Protein AF-A0A963NY26-F1 (afdb_monomer_lite)

Radius of gyration: 11.5 Å; chains: 1; bounding box: 28×26×25 Å

pLDDT: mean 93.81, std 7.05, range [57.53, 98.19]

Foldseek 3Di:
DVVLLVQLVQQAVALDNDDSDDDVVCVVVQLVLVCVVPPPDDDDDSPRSVVNNVVVVPDPVSCVVNVD

Sequence (68 aa):
VANLAVLDRHVSGKKFFALGKLTVADIALAPIVKRCLDFPLDRPSFVGLEAWMAGIAERPAFKTATGG

Structure (mmCIF, N/CA/C/O backbone):
data_AF-A0A963NY26-F1
#
_entry.id   AF-A0A963NY26-F1
#
loop_
_atom_site.group_PDB
_atom_site.id
_atom_site.type_symbol
_atom_site.label_atom_id
_atom_site.label_alt_id
_atom_site.label_comp_id
_atom_site.label_asym_id
_atom_site.label_entity_id
_atom_site.label_seq_id
_atom_site.pdbx_PDB_ins_code
_atom_site.Cartn_x
_atom_site.Cartn_y
_atom_site.Cartn_z
_atom_site.occupancy
_atom_site.B_iso_or_equiv
_atom_site.auth_seq_id
_atom_site.auth_comp_id
_atom_site.auth_asym_id
_atom_site.auth_atom_id
_atom_site.pdbx_PDB_model_num
ATOM 1 N N . VAL A 1 1 ? 10.368 -9.721 -7.896 1.00 61.78 1 VAL A N 1
ATOM 2 C CA . VAL A 1 1 ? 9.201 -9.444 -8.775 1.00 61.78 1 VAL A CA 1
ATOM 3 C C . VAL A 1 1 ? 7.930 -10.165 -8.315 1.00 61.78 1 VAL A C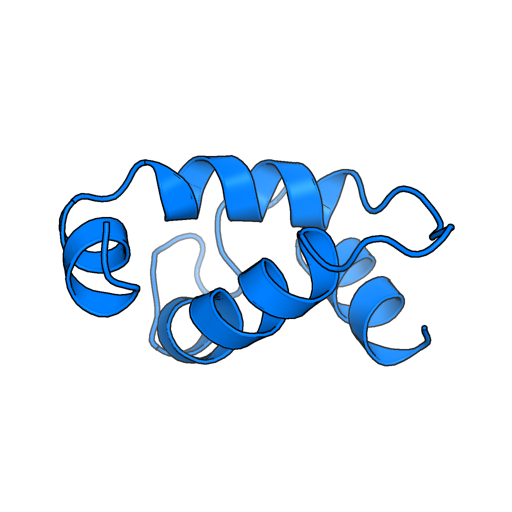 1
ATOM 5 O O . VAL A 1 1 ? 6.892 -9.522 -8.262 1.00 61.78 1 VAL A O 1
ATOM 8 N N . ALA A 1 2 ? 8.004 -11.441 -7.903 1.00 80.06 2 ALA A N 1
ATOM 9 C CA . ALA A 1 2 ? 6.833 -12.229 -7.481 1.00 80.06 2 ALA A CA 1
ATOM 10 C C . ALA A 1 2 ? 5.946 -11.548 -6.415 1.00 80.06 2 ALA A C 1
ATOM 12 O O . ALA A 1 2 ? 4.739 -11.453 -6.603 1.00 80.06 2 ALA A O 1
ATOM 13 N N . ASN A 1 3 ? 6.532 -10.998 -5.344 1.00 89.88 3 ASN A N 1
ATOM 14 C CA . ASN A 1 3 ? 5.744 -10.400 -4.256 1.00 89.88 3 ASN A CA 1
ATOM 15 C C . ASN A 1 3 ? 4.983 -9.134 -4.685 1.00 89.88 3 ASN A C 1
ATOM 17 O O . ASN A 1 3 ? 3.817 -8.990 -4.338 1.00 89.88 3 ASN A O 1
ATOM 21 N N . LEU A 1 4 ? 5.598 -8.243 -5.473 1.00 93.75 4 LEU A N 1
ATOM 22 C CA . LEU A 1 4 ? 4.927 -7.025 -5.954 1.00 93.75 4 LEU A CA 1
ATOM 23 C C . LEU A 1 4 ? 3.768 -7.358 -6.897 1.00 93.75 4 LEU A C 1
ATOM 25 O O . LEU A 1 4 ? 2.708 -6.756 -6.782 1.00 93.75 4 LEU A O 1
ATOM 29 N N . ALA A 1 5 ? 3.929 -8.369 -7.754 1.00 95.19 5 ALA A N 1
ATOM 30 C CA . ALA A 1 5 ? 2.857 -8.836 -8.629 1.00 95.19 5 ALA A CA 1
ATOM 31 C C . ALA A 1 5 ? 1.669 -9.433 -7.848 1.00 95.19 5 ALA A C 1
ATOM 33 O O . ALA A 1 5 ? 0.515 -9.235 -8.225 1.00 95.19 5 ALA A O 1
ATOM 34 N N . VAL A 1 6 ? 1.931 -10.146 -6.744 1.00 96.44 6 VAL A N 1
ATOM 35 C CA . VAL A 1 6 ? 0.873 -10.657 -5.852 1.00 96.44 6 VAL A CA 1
ATOM 36 C C . VAL A 1 6 ? 0.128 -9.505 -5.178 1.00 96.44 6 VAL A C 1
ATOM 38 O O . VAL A 1 6 ? -1.103 -9.507 -5.153 1.00 96.44 6 VAL A O 1
ATOM 41 N N . LEU A 1 7 ? 0.860 -8.511 -4.667 1.00 97.06 7 LEU A N 1
ATOM 42 C CA . LEU A 1 7 ? 0.269 -7.331 -4.034 1.00 97.06 7 LEU A CA 1
ATOM 43 C C . LEU A 1 7 ? -0.573 -6.521 -5.023 1.00 97.06 7 LEU A C 1
ATOM 45 O O . LEU A 1 7 ? -1.706 -6.176 -4.700 1.00 97.06 7 LEU A O 1
ATOM 49 N N . ASP A 1 8 ? -0.052 -6.278 -6.226 1.00 97.69 8 ASP A N 1
ATOM 50 C CA . ASP A 1 8 ? -0.741 -5.549 -7.291 1.00 97.69 8 ASP A CA 1
ATOM 51 C C . ASP A 1 8 ? -2.069 -6.211 -7.666 1.00 97.69 8 ASP A C 1
ATOM 53 O O . ASP A 1 8 ? -3.122 -5.577 -7.602 1.00 97.69 8 ASP A O 1
ATOM 57 N N . ARG A 1 9 ? -2.053 -7.524 -7.936 1.00 97.00 9 ARG A N 1
ATOM 58 C CA . ARG A 1 9 ? -3.279 -8.279 -8.222 1.00 97.00 9 ARG A CA 1
ATOM 59 C C . ARG A 1 9 ? -4.273 -8.205 -7.066 1.00 97.00 9 ARG A C 1
ATOM 61 O O . ARG A 1 9 ? -5.475 -8.104 -7.301 1.00 97.00 9 ARG A O 1
ATOM 68 N N . HIS A 1 10 ? -3.795 -8.291 -5.826 1.00 97.25 10 HIS A N 1
ATOM 69 C CA . HIS A 1 10 ? -4.669 -8.262 -4.656 1.00 97.25 10 HIS A CA 1
ATOM 70 C C . HIS A 1 10 ? -5.324 -6.896 -4.450 1.00 97.25 10 HIS A C 1
ATOM 72 O O . HIS A 1 10 ? -6.506 -6.850 -4.104 1.00 97.25 10 HIS A O 1
ATOM 78 N N . VAL A 1 11 ? -4.577 -5.805 -4.629 1.00 97.75 11 VAL A N 1
ATOM 79 C CA . VAL A 1 11 ? -5.049 -4.438 -4.361 1.00 97.75 11 VAL A CA 1
ATOM 80 C C . VAL A 1 11 ? -5.713 -3.782 -5.576 1.00 97.75 11 VAL A C 1
ATOM 82 O O . VAL A 1 11 ? -6.389 -2.770 -5.424 1.00 97.75 11 VAL A O 1
ATOM 85 N N . SER A 1 12 ? -5.592 -4.367 -6.771 1.00 97.25 12 SER A N 1
ATOM 86 C CA . SER A 1 12 ? -6.229 -3.859 -7.988 1.00 97.25 12 SER A CA 1
ATOM 87 C C . SER A 1 12 ? -7.740 -3.662 -7.809 1.00 97.25 12 SER A C 1
ATOM 89 O O . SER A 1 12 ? -8.458 -4.547 -7.335 1.00 97.25 12 SER A O 1
ATOM 91 N N . GLY A 1 13 ? -8.214 -2.456 -8.139 1.00 95.00 13 GLY A N 1
ATOM 92 C CA . GLY A 1 13 ? -9.605 -2.032 -7.952 1.00 95.00 13 GLY A CA 1
ATOM 93 C C . GLY A 1 13 ? -10.023 -1.771 -6.496 1.00 95.00 13 GLY A C 1
ATOM 94 O O . GLY A 1 13 ? -11.188 -1.460 -6.252 1.00 95.00 13 GLY A O 1
ATOM 95 N N . LYS A 1 14 ? -9.112 -1.876 -5.519 1.00 97.19 14 LYS A N 1
ATOM 96 C CA . LYS A 1 14 ? -9.388 -1.654 -4.091 1.00 97.19 14 LYS A CA 1
ATOM 97 C C . LYS A 1 14 ? -8.654 -0.421 -3.580 1.00 97.19 14 LYS A C 1
ATOM 99 O O . LYS A 1 14 ? -7.541 -0.114 -3.984 1.00 97.19 14 LYS A O 1
ATOM 104 N N . LYS A 1 15 ? -9.270 0.261 -2.612 1.00 96.88 15 LYS A N 1
ATOM 105 C CA . LYS A 1 15 ? -8.668 1.431 -1.955 1.00 96.88 15 LYS A CA 1
ATOM 106 C C . LYS A 1 15 ? -7.620 1.059 -0.896 1.00 96.88 15 LYS A C 1
ATOM 108 O O . LYS A 1 15 ? -6.733 1.855 -0.618 1.00 96.88 15 LYS A O 1
ATOM 113 N N . PHE A 1 16 ? -7.743 -0.127 -0.298 1.00 97.88 16 PHE A N 1
ATOM 114 C CA . PHE A 1 16 ? -6.892 -0.620 0.789 1.00 97.88 16 PHE A CA 1
ATOM 115 C C . PHE A 1 16 ? -6.735 -2.140 0.702 1.00 97.88 16 PHE A C 1
ATOM 117 O O . PHE A 1 16 ? -7.574 -2.822 0.103 1.00 97.88 16 PHE A O 1
ATOM 124 N N . PHE A 1 17 ? -5.699 -2.681 1.344 1.00 97.88 17 PHE A N 1
ATOM 125 C CA . PHE A 1 17 ? -5.403 -4.118 1.329 1.00 97.88 17 PHE A CA 1
ATOM 126 C C . PHE A 1 17 ? -6.464 -4.980 2.022 1.00 97.88 17 PHE A C 1
ATOM 128 O O . PHE A 1 17 ? -6.643 -6.145 1.657 1.00 97.88 17 PHE A O 1
ATOM 135 N N . ALA A 1 18 ? -7.176 -4.432 3.007 1.00 97.38 18 ALA A N 1
ATOM 136 C CA . ALA A 1 18 ? -8.170 -5.168 3.775 1.00 97.38 18 ALA A CA 1
ATOM 137 C C . ALA A 1 18 ? -9.372 -4.293 4.149 1.00 97.38 18 ALA A C 1
ATOM 139 O O . ALA A 1 18 ? -9.262 -3.079 4.293 1.00 97.38 18 ALA A O 1
ATOM 140 N N . LEU A 1 19 ? -10.535 -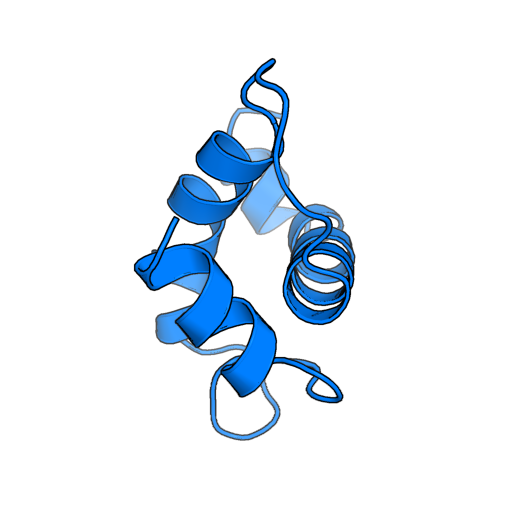4.928 4.334 1.00 97.12 19 LEU A N 1
ATOM 141 C CA . LEU A 1 19 ? -11.744 -4.344 4.941 1.00 97.12 19 LEU A CA 1
ATOM 142 C C . LEU A 1 19 ? -12.302 -3.063 4.282 1.00 97.12 19 LEU A C 1
ATOM 144 O O . LEU A 1 19 ? -13.149 -2.400 4.875 1.00 97.12 19 LEU A O 1
ATOM 148 N N . GLY A 1 20 ? -11.826 -2.681 3.092 1.00 96.69 20 GLY A N 1
ATOM 149 C CA . GLY A 1 20 ? -12.227 -1.439 2.422 1.00 96.69 20 GLY A CA 1
ATOM 150 C C . GLY A 1 20 ? -11.835 -0.158 3.173 1.00 96.69 20 GLY A C 1
ATOM 151 O O . GLY A 1 20 ? -12.338 0.916 2.849 1.00 96.69 20 GLY A O 1
ATOM 152 N N . LYS A 1 21 ? -10.939 -0.245 4.164 1.00 97.50 21 LYS A N 1
ATOM 153 C CA . LYS A 1 21 ? -10.482 0.882 4.990 1.00 97.50 21 LYS A CA 1
ATOM 154 C C . LYS A 1 21 ? -8.998 0.744 5.315 1.00 97.50 21 LYS A C 1
ATOM 156 O O . LYS A 1 21 ? -8.456 -0.348 5.214 1.00 97.50 21 LYS A O 1
ATOM 161 N N . LEU A 1 22 ? -8.355 1.832 5.740 1.00 97.62 22 LEU A N 1
ATOM 162 C CA . LEU A 1 22 ? -6.960 1.770 6.173 1.00 97.62 22 LEU A CA 1
ATOM 163 C C . LEU A 1 22 ? -6.820 0.814 7.364 1.00 97.62 22 LEU A C 1
ATOM 165 O O . LEU A 1 22 ? -7.532 0.953 8.361 1.00 97.62 22 LEU A O 1
ATOM 169 N N . THR A 1 23 ? -5.882 -0.124 7.267 1.00 98.19 23 THR A N 1
ATOM 170 C CA . THR A 1 23 ? -5.571 -1.082 8.333 1.00 98.19 23 THR A CA 1
ATOM 171 C C . THR A 1 23 ? -4.070 -1.162 8.603 1.00 98.19 23 THR A C 1
ATOM 173 O O . THR A 1 23 ? -3.256 -0.555 7.907 1.00 98.19 23 THR A O 1
ATOM 176 N N . VAL A 1 24 ? -3.691 -1.964 9.603 1.00 97.56 24 VAL A N 1
ATOM 177 C CA . VAL A 1 24 ? -2.284 -2.277 9.885 1.00 97.56 24 VAL A CA 1
ATOM 178 C C . VAL A 1 24 ? -1.564 -2.901 8.682 1.00 97.56 24 VAL A C 1
ATOM 180 O O . VAL A 1 24 ? -0.367 -2.686 8.532 1.00 97.56 24 VAL A O 1
ATOM 183 N N . ALA A 1 25 ? -2.277 -3.605 7.790 1.00 97.81 25 ALA A N 1
ATOM 184 C CA . ALA A 1 25 ? -1.684 -4.172 6.580 1.00 97.81 25 ALA A CA 1
ATOM 185 C C . ALA A 1 25 ? -1.119 -3.074 5.667 1.00 97.81 25 ALA A C 1
ATOM 187 O O . ALA A 1 25 ? 0.027 -3.157 5.235 1.00 97.81 25 ALA A O 1
ATOM 188 N N . ASP A 1 26 ? -1.890 -2.011 5.433 1.00 98.19 26 ASP A N 1
ATOM 189 C CA . ASP A 1 26 ? -1.450 -0.883 4.613 1.00 98.19 26 ASP A CA 1
ATOM 190 C C . ASP A 1 26 ? -0.278 -0.142 5.270 1.00 98.19 26 ASP A C 1
ATOM 192 O O . ASP A 1 26 ? 0.694 0.200 4.602 1.00 98.19 26 ASP A O 1
ATOM 196 N N . ILE A 1 27 ? -0.346 0.065 6.590 1.00 97.19 27 ILE A N 1
ATOM 197 C CA . ILE A 1 27 ? 0.698 0.758 7.361 1.00 97.19 27 ILE A CA 1
ATOM 198 C C . ILE A 1 27 ? 2.019 -0.019 7.316 1.00 97.19 27 ILE A C 1
ATOM 200 O O . ILE A 1 27 ? 3.074 0.583 7.132 1.00 97.19 27 ILE A O 1
ATOM 204 N N . ALA A 1 28 ? 1.970 -1.346 7.450 1.00 96.69 28 ALA A N 1
ATOM 205 C CA . ALA A 1 28 ? 3.153 -2.197 7.396 1.00 96.69 28 ALA A CA 1
ATOM 206 C C . ALA A 1 28 ? 3.762 -2.266 5.984 1.00 96.69 28 ALA A C 1
ATOM 208 O O . ALA A 1 28 ? 4.983 -2.279 5.835 1.00 96.69 28 ALA A O 1
ATOM 209 N N . LEU A 1 29 ? 2.923 -2.305 4.943 1.00 97.25 29 LEU A N 1
ATOM 210 C CA . LEU A 1 29 ? 3.372 -2.452 3.556 1.00 97.25 29 LEU A CA 1
ATOM 211 C C . LEU A 1 29 ? 3.859 -1.138 2.935 1.00 97.25 29 LEU A C 1
ATOM 213 O O . LEU A 1 29 ? 4.762 -1.160 2.101 1.00 97.25 29 LEU A O 1
ATOM 217 N N . ALA A 1 30 ? 3.295 0.008 3.311 1.00 97.06 30 ALA A N 1
ATOM 218 C CA . ALA A 1 30 ? 3.543 1.264 2.606 1.00 97.06 30 ALA A CA 1
ATOM 219 C C . ALA A 1 30 ? 5.016 1.710 2.552 1.00 97.06 30 ALA A C 1
ATOM 221 O O . ALA A 1 30 ? 5.470 2.051 1.459 1.00 97.06 30 ALA A O 1
ATOM 222 N N . PRO A 1 31 ? 5.808 1.673 3.643 1.00 95.50 31 PRO A N 1
ATOM 223 C CA . PRO A 1 31 ? 7.203 2.110 3.583 1.00 95.50 31 PRO A CA 1
ATOM 224 C C . PRO A 1 31 ? 8.056 1.223 2.669 1.00 95.50 31 PRO A C 1
ATOM 226 O O . PRO A 1 31 ? 8.853 1.722 1.873 1.00 95.50 31 PRO A O 1
ATOM 229 N N . ILE A 1 32 ? 7.871 -0.101 2.754 1.00 94.38 32 ILE A N 1
ATOM 230 C CA . ILE A 1 32 ? 8.646 -1.050 1.952 1.00 94.38 32 ILE A CA 1
ATOM 231 C C . ILE A 1 32 ? 8.226 -1.009 0.481 1.00 94.38 32 ILE A C 1
ATOM 233 O O . ILE A 1 32 ? 9.087 -0.996 -0.395 1.00 94.38 32 ILE A O 1
ATOM 237 N N . VAL A 1 33 ? 6.923 -0.908 0.199 1.00 95.44 33 VAL A N 1
ATOM 238 C CA . VAL A 1 33 ? 6.424 -0.804 -1.175 1.00 95.44 33 VAL A CA 1
ATOM 239 C C . VAL A 1 33 ? 6.866 0.511 -1.808 1.00 95.44 33 VAL A C 1
ATOM 241 O O . VAL A 1 33 ? 7.386 0.465 -2.917 1.00 95.44 33 VAL A O 1
ATOM 244 N N . LYS A 1 34 ? 6.771 1.653 -1.108 1.00 95.00 34 LYS A N 1
ATOM 245 C CA . LYS A 1 34 ? 7.287 2.937 -1.614 1.00 95.00 34 LYS A CA 1
ATOM 246 C C . LYS A 1 34 ? 8.747 2.817 -2.040 1.00 95.00 34 LYS A C 1
ATOM 248 O O . LYS A 1 34 ? 9.084 3.147 -3.170 1.00 95.00 34 LYS A O 1
ATOM 253 N N . ARG A 1 35 ? 9.598 2.263 -1.171 1.00 93.00 35 ARG A N 1
ATOM 254 C CA . ARG A 1 35 ? 11.015 2.037 -1.484 1.00 93.00 35 ARG A CA 1
ATOM 255 C C . ARG A 1 35 ? 11.204 1.160 -2.723 1.00 93.00 35 ARG A C 1
ATOM 257 O O . ARG A 1 35 ? 12.075 1.449 -3.531 1.00 93.00 35 ARG A O 1
ATOM 264 N N . CYS A 1 36 ? 10.428 0.085 -2.862 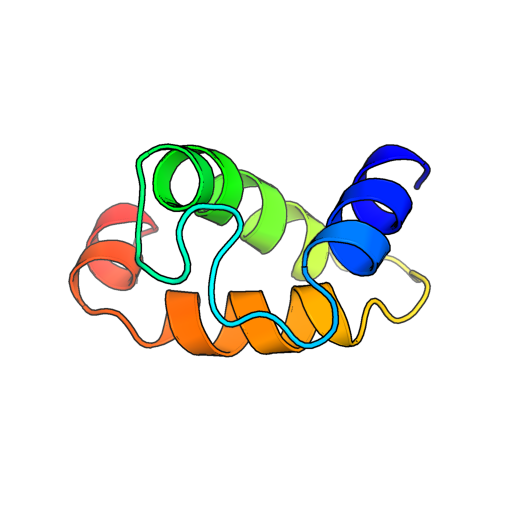1.00 93.00 36 CYS A N 1
ATOM 265 C CA . CYS A 1 36 ? 10.503 -0.794 -4.029 1.00 93.00 36 CYS A CA 1
ATOM 266 C C . CYS A 1 36 ? 10.042 -0.108 -5.320 1.00 93.00 36 CYS A C 1
ATOM 268 O O . CYS A 1 36 ? 10.601 -0.389 -6.377 1.00 93.00 36 CYS A O 1
ATOM 270 N N . LEU A 1 37 ? 9.029 0.758 -5.243 1.00 92.88 37 LEU A N 1
ATOM 271 C CA . LEU A 1 37 ? 8.502 1.481 -6.396 1.00 92.88 37 LEU A CA 1
ATOM 272 C C . LEU A 1 37 ? 9.438 2.618 -6.840 1.00 92.88 37 LEU A C 1
ATOM 274 O O . LEU A 1 37 ? 9.618 2.812 -8.041 1.00 92.88 37 LEU A O 1
ATOM 278 N N . ASP A 1 38 ? 10.068 3.318 -5.900 1.00 92.19 38 ASP A N 1
ATOM 279 C CA . ASP A 1 38 ? 10.978 4.439 -6.184 1.00 92.19 38 ASP A CA 1
ATOM 280 C C . ASP A 1 38 ? 12.384 3.987 -6.615 1.00 92.19 38 ASP A C 1
ATOM 282 O O . ASP A 1 38 ? 13.211 4.803 -7.023 1.00 92.19 38 ASP A O 1
ATOM 286 N N . PHE A 1 39 ? 12.697 2.695 -6.494 1.00 91.38 39 PHE A N 1
ATOM 287 C CA . PHE A 1 39 ? 14.028 2.194 -6.805 1.00 91.38 39 PHE A CA 1
ATOM 288 C C . PHE A 1 39 ? 14.312 2.306 -8.320 1.00 91.38 39 PHE A C 1
ATOM 290 O O . PHE A 1 39 ? 13.496 1.832 -9.114 1.00 91.38 39 PHE A O 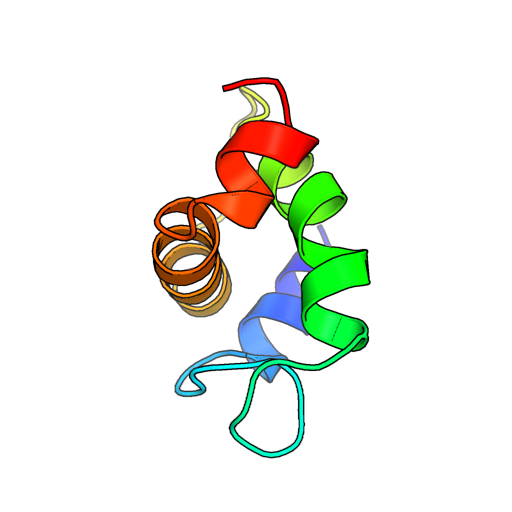1
ATOM 297 N N . PRO A 1 40 ? 15.451 2.899 -8.741 1.00 89.62 40 PRO A N 1
ATOM 298 C CA . PRO A 1 40 ? 15.723 3.253 -10.136 1.00 89.62 40 PRO A CA 1
ATOM 299 C C . PRO A 1 40 ? 16.193 2.037 -10.948 1.00 89.62 40 PRO A C 1
ATOM 301 O O . PRO A 1 40 ? 17.337 1.954 -11.390 1.00 89.62 40 PRO A O 1
ATOM 304 N N . LEU A 1 41 ? 15.310 1.058 -11.107 1.00 88.38 41 LEU A N 1
ATOM 305 C CA . LEU A 1 41 ? 15.495 -0.114 -11.954 1.00 88.38 41 LEU A CA 1
ATOM 306 C C . LEU A 1 41 ? 14.325 -0.210 -12.922 1.00 88.38 41 LEU A C 1
ATOM 308 O O . LEU A 1 41 ? 13.202 0.175 -12.594 1.00 88.38 41 LEU A O 1
ATOM 312 N N . ASP A 1 42 ? 14.580 -0.819 -14.071 1.00 88.31 42 ASP A N 1
ATOM 313 C CA . ASP A 1 42 ? 13.518 -1.158 -15.003 1.00 88.31 42 ASP A CA 1
ATOM 314 C C . ASP A 1 42 ? 12.608 -2.225 -14.372 1.00 88.31 42 ASP A C 1
ATOM 316 O O . ASP A 1 42 ? 13.064 -3.303 -13.966 1.00 88.31 42 ASP A O 1
ATOM 320 N N . ARG A 1 43 ? 11.322 -1.904 -14.210 1.00 86.50 43 ARG A N 1
ATOM 321 C CA . ARG A 1 43 ? 10.342 -2.783 -13.563 1.00 86.50 43 ARG A CA 1
ATOM 322 C C . ARG A 1 43 ? 9.015 -2.769 -14.315 1.00 86.50 43 ARG A C 1
ATOM 324 O O . ARG A 1 43 ? 8.637 -1.733 -14.856 1.00 86.50 43 ARG A O 1
ATOM 331 N N . PRO A 1 44 ? 8.270 -3.889 -14.314 1.00 89.69 44 PRO A N 1
ATOM 332 C CA . PRO A 1 44 ? 6.911 -3.901 -14.837 1.00 89.69 44 PRO A CA 1
ATOM 333 C C . PRO A 1 44 ? 6.035 -2.857 -14.132 1.00 89.69 44 PRO A C 1
ATOM 335 O O . PRO A 1 44 ? 6.227 -2.585 -12.942 1.00 89.69 44 PRO A O 1
ATOM 338 N N . SER A 1 45 ? 5.055 -2.316 -14.857 1.00 91.00 45 SER A N 1
ATOM 339 C CA . SER A 1 45 ? 4.021 -1.472 -14.252 1.00 91.00 45 SER A CA 1
ATOM 340 C C . SER A 1 45 ? 3.125 -2.314 -13.343 1.00 91.00 45 SER A C 1
ATOM 342 O O . SER A 1 45 ? 2.710 -3.419 -13.704 1.00 91.00 45 SER A O 1
ATOM 344 N N . PHE A 1 46 ? 2.830 -1.770 -12.164 1.00 95.50 46 PHE A N 1
ATOM 345 C CA . PHE A 1 46 ? 1.926 -2.356 -11.178 1.00 95.50 46 PHE A CA 1
ATOM 346 C C . PHE A 1 46 ? 0.800 -1.359 -10.910 1.00 95.50 46 PHE A C 1
ATOM 348 O O . PHE A 1 46 ? 0.807 -0.669 -9.895 1.00 95.50 46 PHE A O 1
ATOM 355 N N . VAL A 1 47 ? -0.133 -1.233 -11.857 1.00 96.19 47 VAL A N 1
ATOM 356 C CA . VAL A 1 47 ? -1.145 -0.161 -11.884 1.00 96.19 47 VAL A CA 1
ATOM 357 C C . VAL A 1 47 ? -1.963 -0.087 -10.590 1.00 96.19 47 VAL A C 1
ATOM 359 O O . VAL A 1 47 ? -2.220 1.005 -10.081 1.00 96.19 47 VAL A O 1
ATOM 362 N N . GLY A 1 48 ? -2.367 -1.232 -10.033 1.00 96.69 48 GLY A N 1
ATOM 363 C CA . GLY A 1 48 ? -3.135 -1.275 -8.789 1.00 96.69 48 GLY A CA 1
ATOM 364 C C . GLY A 1 48 ? -2.295 -0.829 -7.596 1.00 96.69 48 GLY A C 1
ATOM 365 O O . GLY A 1 48 ? -2.750 -0.039 -6.766 1.00 96.69 48 GLY A O 1
ATOM 366 N N . LEU A 1 49 ? -1.049 -1.297 -7.535 1.00 96.94 49 LEU A N 1
ATOM 367 C CA . LEU A 1 49 ? -0.118 -0.953 -6.466 1.00 96.94 49 LEU A CA 1
ATOM 368 C C . LEU A 1 49 ? 0.332 0.512 -6.535 1.00 96.94 49 LEU A C 1
ATOM 370 O O . LEU A 1 49 ? 0.467 1.156 -5.499 1.00 96.94 49 LEU A O 1
ATOM 374 N N . GLU A 1 50 ? 0.520 1.052 -7.737 1.00 96.50 50 GLU A N 1
ATOM 375 C CA . GLU A 1 50 ? 0.858 2.454 -7.996 1.00 96.50 50 GLU A CA 1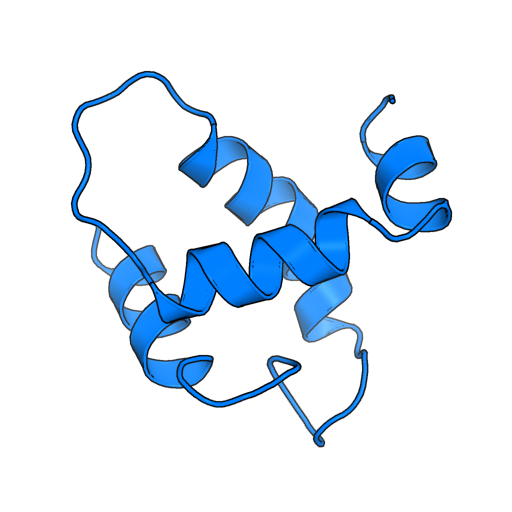
ATOM 376 C C . GLU A 1 50 ? -0.292 3.379 -7.589 1.00 96.50 50 GLU A C 1
ATOM 378 O O . GLU A 1 50 ? -0.063 4.358 -6.877 1.00 96.50 50 GLU A O 1
ATOM 383 N N . ALA A 1 51 ? -1.537 3.034 -7.934 1.00 97.25 51 ALA A N 1
ATOM 384 C CA . ALA A 1 51 ? -2.716 3.786 -7.505 1.00 97.25 51 ALA A CA 1
ATOM 385 C C . ALA A 1 51 ? -2.894 3.770 -5.977 1.00 97.25 51 ALA A C 1
ATOM 387 O O . ALA A 1 51 ? -3.140 4.811 -5.360 1.00 97.25 51 ALA A O 1
ATOM 388 N N . TRP A 1 52 ? -2.731 2.602 -5.347 1.00 98.19 52 TRP A N 1
ATOM 389 C CA . TRP A 1 52 ? -2.758 2.489 -3.888 1.00 98.19 52 TRP A CA 1
ATOM 390 C C . TRP A 1 52 ? -1.639 3.318 -3.240 1.00 98.19 52 TRP A C 1
ATOM 392 O O . TRP A 1 52 ? -1.898 4.069 -2.296 1.00 98.19 52 TRP A O 1
ATOM 402 N N . MET A 1 53 ? -0.411 3.246 -3.767 1.00 97.56 53 MET A N 1
ATOM 403 C CA . MET A 1 53 ? 0.723 3.998 -3.231 1.00 97.56 53 MET A CA 1
ATOM 404 C C . MET A 1 53 ? 0.519 5.507 -3.377 1.00 97.56 53 MET A C 1
ATOM 406 O O . MET A 1 53 ? 0.823 6.241 -2.440 1.00 97.56 53 MET A O 1
ATOM 410 N N . ALA A 1 54 ? -0.041 5.984 -4.490 1.00 96.50 54 ALA A N 1
ATOM 411 C CA . ALA A 1 54 ? -0.363 7.398 -4.664 1.00 96.50 54 ALA A CA 1
ATOM 412 C C . ALA A 1 54 ? -1.292 7.900 -3.542 1.00 96.50 54 ALA A C 1
ATOM 414 O O . ALA A 1 54 ? -0.972 8.874 -2.863 1.00 96.50 54 ALA A O 1
ATOM 415 N N . GLY A 1 55 ? -2.376 7.170 -3.252 1.00 96.69 55 GLY A N 1
ATOM 416 C CA . GLY A 1 55 ? -3.306 7.535 -2.178 1.00 96.69 55 GLY A CA 1
ATOM 417 C C . GLY A 1 55 ? -2.709 7.442 -0.766 1.00 96.69 55 GLY A C 1
ATOM 418 O O . GLY A 1 55 ? -3.076 8.217 0.120 1.00 96.69 55 GLY A O 1
ATOM 419 N N . ILE A 1 56 ? -1.778 6.514 -0.522 1.00 97.50 56 ILE A N 1
ATOM 420 C CA . ILE A 1 56 ? -1.065 6.442 0.761 1.00 97.50 56 ILE A CA 1
ATOM 421 C C . ILE A 1 56 ? -0.043 7.582 0.898 1.00 97.50 56 ILE A C 1
ATOM 423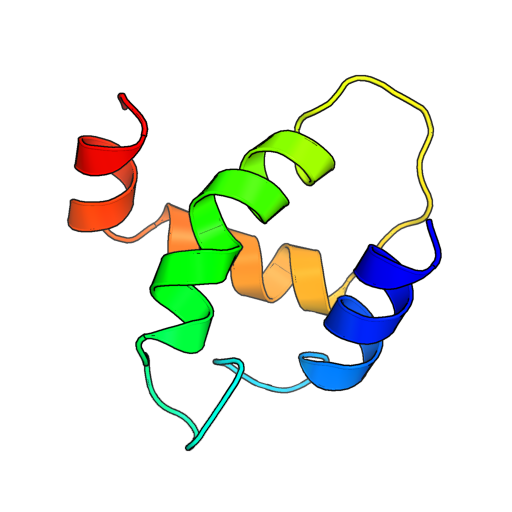 O O . ILE A 1 56 ? 0.049 8.179 1.973 1.00 97.50 56 ILE A O 1
ATOM 427 N N . ALA A 1 57 ? 0.682 7.920 -0.172 1.00 95.50 57 ALA A N 1
ATOM 428 C CA . ALA A 1 57 ? 1.716 8.955 -0.181 1.00 95.50 57 ALA A CA 1
ATOM 429 C C . ALA A 1 57 ? 1.165 10.364 0.098 1.00 95.50 57 ALA A C 1
ATOM 431 O O . ALA A 1 57 ? 1.871 11.212 0.642 1.00 95.50 57 ALA A O 1
ATOM 432 N N . GLU A 1 58 ? -0.108 10.617 -0.210 1.00 95.81 58 GLU A N 1
ATOM 433 C CA . GLU A 1 58 ? -0.782 11.880 0.107 1.00 95.81 58 GLU A CA 1
ATOM 434 C C . GLU A 1 58 ? -1.020 12.086 1.612 1.00 95.81 58 GLU A C 1
ATOM 436 O O . GLU A 1 58 ? -1.188 13.224 2.061 1.00 95.81 58 GLU A O 1
ATOM 441 N N . ARG A 1 59 ? -1.007 11.017 2.418 1.00 95.56 59 ARG A N 1
ATOM 442 C CA . ARG A 1 59 ? -1.378 11.078 3.839 1.00 95.56 59 ARG A CA 1
ATOM 443 C C . ARG A 1 59 ? -0.297 11.799 4.661 1.00 95.56 59 ARG A C 1
ATOM 445 O O . ARG A 1 59 ? 0.845 11.338 4.670 1.00 95.56 59 ARG A O 1
ATOM 452 N N . PRO A 1 60 ? -0.641 12.835 5.456 1.00 96.56 60 PRO A N 1
ATOM 453 C CA . PRO A 1 60 ? 0.339 13.587 6.249 1.00 96.56 60 PRO A CA 1
ATOM 454 C C . PRO A 1 60 ? 1.198 12.709 7.167 1.00 96.56 60 PRO A C 1
ATOM 456 O O . PRO A 1 60 ? 2.416 12.834 7.176 1.00 96.56 60 PRO A O 1
ATOM 459 N N . ALA A 1 61 ? 0.575 11.755 7.868 1.00 96.00 61 ALA A N 1
ATOM 460 C CA . ALA A 1 61 ? 1.286 10.848 8.770 1.00 96.00 61 ALA A CA 1
ATOM 461 C C . ALA A 1 61 ? 2.322 9.975 8.046 1.00 96.00 61 ALA A C 1
ATOM 463 O O . ALA A 1 61 ? 3.376 9.681 8.603 1.00 96.00 61 ALA A O 1
ATOM 464 N N . PHE A 1 62 ? 2.033 9.573 6.805 1.00 96.31 62 PHE A N 1
ATOM 465 C CA . PHE A 1 62 ? 2.966 8.781 6.017 1.00 96.31 62 PHE A CA 1
ATOM 466 C C . PHE A 1 62 ? 4.178 9.622 5.606 1.00 96.31 62 PHE A C 1
ATOM 468 O O . PHE A 1 62 ? 5.302 9.197 5.845 1.00 96.31 62 PHE A O 1
ATOM 475 N N . LYS A 1 63 ? 3.954 10.850 5.113 1.00 95.06 63 LYS A N 1
ATOM 476 C CA . LYS A 1 63 ? 5.031 11.801 4.783 1.00 95.06 63 LYS A CA 1
ATOM 477 C C . LYS A 1 63 ? 5.956 12.040 5.977 1.00 95.06 63 LYS A C 1
ATOM 479 O O . LYS A 1 63 ? 7.167 11.913 5.844 1.00 95.06 63 LYS A O 1
ATOM 484 N N . THR A 1 64 ? 5.390 12.301 7.158 1.00 95.44 64 THR A N 1
ATOM 485 C CA . THR A 1 64 ? 6.169 12.469 8.394 1.00 95.44 64 THR A CA 1
ATOM 486 C C . THR A 1 64 ? 6.981 11.219 8.738 1.00 95.44 64 THR A C 1
ATOM 488 O O . THR A 1 64 ? 8.159 11.332 9.064 1.00 95.44 64 THR A O 1
ATOM 491 N N . ALA A 1 65 ? 6.383 10.028 8.647 1.00 92.06 65 ALA A N 1
ATOM 492 C CA . ALA A 1 65 ? 7.051 8.776 9.001 1.00 92.06 65 ALA A CA 1
ATOM 493 C C . ALA A 1 65 ? 8.173 8.377 8.026 1.00 92.06 65 ALA A C 1
ATOM 495 O O . ALA A 1 65 ? 9.109 7.692 8.430 1.00 92.06 65 ALA A O 1
ATOM 496 N N . THR A 1 66 ? 8.092 8.784 6.755 1.00 88.50 66 THR A N 1
ATOM 497 C CA . THR A 1 66 ? 9.082 8.432 5.723 1.00 88.50 66 THR A CA 1
ATOM 498 C C . THR A 1 66 ? 10.112 9.522 5.443 1.00 88.50 66 THR A C 1
ATOM 500 O O . THR A 1 66 ? 10.882 9.380 4.499 1.00 88.50 66 THR A O 1
ATOM 503 N N . GLY A 1 67 ? 10.153 10.584 6.251 1.00 80.62 67 GLY A N 1
ATOM 504 C CA . GLY A 1 67 ? 11.179 11.625 6.149 1.00 80.62 67 GLY A CA 1
ATOM 505 C C . GLY A 1 67 ? 10.872 12.782 5.195 1.00 80.62 67 GLY A C 1
ATOM 506 O O . GLY A 1 67 ? 11.784 13.563 4.957 1.00 80.62 67 GLY A O 1
ATOM 507 N N . GLY A 1 68 ? 9.619 12.925 4.737 1.00 57.53 68 GLY A N 1
ATOM 508 C CA . GLY A 1 68 ? 9.141 14.068 3.944 1.00 57.53 68 GLY A CA 1
ATOM 509 C C . GLY A 1 68 ? 9.626 14.090 2.507 1.00 57.53 68 GLY A C 1
ATOM 510 O O . GLY A 1 68 ? 10.778 14.509 2.287 1.00 57.53 68 GLY A O 1
#

Secondary structure (DSSP, 8-state):
-HHHHHHHHHHTT-SSSSTTS--HHHHHHHHHHHHHHHSSS-----HHHHHHHHHHHT-HHHHHHTT-